Protein AF-A0A392PEY2-F1 (afdb_monomer)

InterPro domains:
  IPR000157 Toll/interleukin-1 receptor homology (TIR) domain [PF01582] (2-122)
  IPR000157 Toll/interleukin-1 receptor homology (TIR) domain [PS50104] (1-126)
  IPR000157 Toll/interleukin-1 receptor homology (TIR) domain [SM00255] (1-124)
  IPR035897 Toll/interleukin-1 receptor homology (TIR) domain superfamily [G3DSA:3.40.50.10140] (1-126)
  IPR035897 Toll/interleukin-1 receptor homology (TIR) domain superfamily [SSF52200] (2-100)

Foldseek 3Di:
DVVVCVVCVVVVHDDDDDDPPPDDDDDPDPVNLVRLVPAQEDEAEDDLVCLQDPNSLVSLLSNVVCCVPPNRHYHYDDDVDQLVCQQQLDDSSVVSNVVNPVVDDDDPVSVVSSNVSSNVNSPDDD

Nearest PDB structures (foldseek):
  5teb-assembly6_F  TM=9.283E-01  e=2.619E-08  Arabidopsis thaliana
  7crc-assembly1_C  TM=9.188E-01  e=2.619E-08  Arabidopsis thaliana
  7xoz-assembly1_A  TM=8.945E-01  e=4.757E-08  Arabidopsis thaliana
  7jlx-assembly1_A  TM=8.984E-01  e=5.302E-08  Nicotiana benthamiana
  7jlx-assembly1_D  TM=8.608E-01  e=5.022E-08  Nicotiana benthamiana

Radius of gyration: 14.3 Å; Cα contacts (8 Å, |Δi|>4): 140; chains: 1; bounding box: 42×33×31 Å

Mean predicted aligned error: 5.21 Å

Secondary structure (DSSP, 8-state):
-HHHHHHHHHTT-------TT--SSSS--HHHHHHHHH-SEEEEEE-HHHHT-HHHHHHHHHHHHHHHHH-PEEEEEESSS-HHHHHHT-HHHHHHHHHHHHHS---HHHHHHHHHHHHHHTTS--

Sequence (126 aa):
MSHLYSSLQNAGIYAFRDNDEIQRGDQISISLLQAIGRSRISIVVLSTNYANSRWCMLELEKIMEIGRTKGLVVVPVFYEVDPSEVRHQKGQFGEKFDDLLSKISVDESTKSNWKRDLIDIGGIAG

pLDDT: mean 87.63, std 13.67, range [38.16, 98.31]

Organism: NCBI:txid97028

Structure (mmCIF, N/CA/C/O backbone):
data_AF-A0A392PEY2-F1
#
_entry.id   AF-A0A392PEY2-F1
#
loop_
_atom_site.group_PDB
_atom_site.id
_atom_site.type_symbol
_atom_site.label_atom_id
_atom_site.label_alt_id
_atom_site.label_comp_id
_atom_site.label_asym_id
_atom_site.label_entity_id
_atom_site.label_seq_id
_atom_site.pdbx_PDB_ins_code
_atom_site.Cartn_x
_atom_site.Cartn_y
_atom_site.Cartn_z
_atom_site.occupancy
_atom_site.B_iso_or_equiv
_atom_site.auth_seq_id
_atom_site.auth_comp_id
_atom_site.auth_asym_id
_atom_site.auth_atom_id
_atom_site.pdbx_PDB_model_num
ATOM 1 N N . MET A 1 1 ? -12.855 3.560 -5.521 1.00 80.44 1 MET A N 1
ATOM 2 C CA . MET A 1 1 ? -12.698 4.388 -4.299 1.00 80.44 1 MET A CA 1
ATOM 3 C C . MET A 1 1 ? -13.955 5.151 -3.877 1.00 80.44 1 MET A C 1
ATOM 5 O O . MET A 1 1 ? -14.265 5.125 -2.693 1.00 80.44 1 MET A O 1
ATOM 9 N N . SER A 1 2 ? -14.699 5.799 -4.786 1.00 84.44 2 SER A N 1
ATOM 10 C CA . SER A 1 2 ? -15.918 6.561 -4.436 1.00 84.44 2 SER A CA 1
ATOM 11 C C . SER A 1 2 ? -16.973 5.729 -3.696 1.00 84.44 2 SER A C 1
ATOM 13 O O . SER A 1 2 ? -17.423 6.140 -2.635 1.00 84.44 2 SER A O 1
ATOM 15 N N . HIS A 1 3 ? -17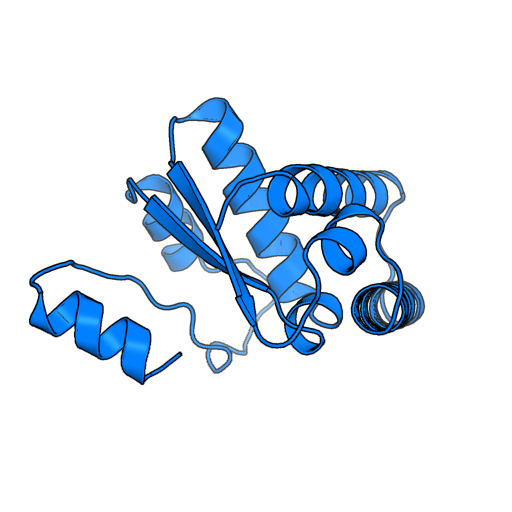.304 4.535 -4.201 1.00 89.88 3 HIS A N 1
ATOM 16 C CA . HIS A 1 3 ? -18.309 3.665 -3.579 1.00 89.88 3 HIS A CA 1
ATOM 17 C C . HIS A 1 3 ? -17.929 3.221 -2.160 1.00 89.88 3 HIS A C 1
ATOM 19 O O . HIS A 1 3 ? -18.740 3.371 -1.255 1.00 89.88 3 HIS A O 1
ATOM 25 N N . LEU A 1 4 ? -16.693 2.748 -1.946 1.00 89.94 4 LEU A N 1
ATOM 26 C CA . LEU A 1 4 ? -16.198 2.369 -0.615 1.00 89.94 4 LEU A CA 1
ATOM 27 C C . LEU A 1 4 ? -16.317 3.535 0.375 1.00 89.94 4 LEU A C 1
ATOM 29 O O . LEU A 1 4 ? -16.841 3.366 1.473 1.00 89.94 4 LEU A O 1
ATOM 33 N N . TYR A 1 5 ? -15.875 4.725 -0.035 1.00 89.62 5 TYR A N 1
ATOM 34 C CA . TYR A 1 5 ? -15.949 5.923 0.793 1.00 89.62 5 TYR A CA 1
ATOM 35 C C . TYR A 1 5 ? -17.394 6.280 1.165 1.00 89.62 5 TYR A C 1
ATOM 37 O O . TYR A 1 5 ? -17.699 6.454 2.343 1.00 89.62 5 TYR A O 1
ATOM 45 N N . SER A 1 6 ? -18.300 6.314 0.183 1.00 91.62 6 SER A N 1
ATOM 46 C CA . SER A 1 6 ? -19.720 6.586 0.422 1.00 91.62 6 SER A CA 1
ATOM 47 C C . SER A 1 6 ? -20.370 5.535 1.323 1.00 91.62 6 SER A C 1
ATOM 49 O O . SER A 1 6 ? -21.151 5.890 2.199 1.00 91.62 6 SER A O 1
ATOM 51 N N . SER A 1 7 ? -20.035 4.252 1.166 1.00 93.69 7 SER A N 1
ATOM 52 C CA . SER A 1 7 ? -20.549 3.184 2.030 1.00 93.69 7 SER A CA 1
ATOM 53 C C . SER A 1 7 ? -20.086 3.330 3.480 1.00 93.69 7 SER A C 1
ATOM 55 O O . SER A 1 7 ? -20.898 3.154 4.386 1.00 93.69 7 SER A O 1
ATOM 57 N N . LEU A 1 8 ? -18.820 3.698 3.712 1.00 91.75 8 LEU A N 1
ATOM 58 C CA . LEU A 1 8 ? -18.309 3.980 5.059 1.00 91.75 8 LEU A CA 1
ATOM 59 C C . LEU A 1 8 ? -19.055 5.161 5.693 1.00 91.75 8 LEU A C 1
ATOM 61 O O . LEU A 1 8 ? -19.525 5.051 6.825 1.00 91.75 8 LEU A O 1
ATOM 65 N N . GLN A 1 9 ? -19.243 6.250 4.944 1.00 92.19 9 GLN A N 1
ATOM 66 C CA . GLN A 1 9 ? -20.000 7.409 5.420 1.00 92.19 9 GLN A CA 1
ATOM 67 C C . GLN A 1 9 ? -21.460 7.063 5.734 1.00 92.19 9 GLN A C 1
ATOM 69 O O . GLN A 1 9 ? -21.962 7.438 6.792 1.00 92.19 9 GLN A O 1
ATOM 74 N N . ASN A 1 10 ? -22.125 6.302 4.862 1.00 94.69 10 ASN A N 1
ATOM 75 C CA . ASN A 1 10 ? -23.508 5.859 5.064 1.00 94.69 10 ASN A CA 1
ATOM 76 C C . ASN A 1 10 ? -23.656 4.941 6.287 1.00 94.69 10 ASN A C 1
ATOM 78 O O . ASN A 1 10 ? -24.704 4.938 6.927 1.00 94.69 10 ASN A O 1
ATOM 82 N N . ALA A 1 11 ? -22.608 4.193 6.638 1.00 94.62 11 ALA A N 1
ATOM 83 C CA . ALA A 1 11 ? -22.546 3.389 7.856 1.00 94.62 11 ALA A CA 1
ATOM 84 C C . ALA A 1 11 ? -22.206 4.210 9.120 1.00 94.62 11 ALA A C 1
ATOM 86 O O . ALA A 1 11 ? -22.046 3.638 10.197 1.00 94.62 11 ALA A O 1
ATOM 87 N N . GLY A 1 12 ? -22.066 5.537 9.011 1.00 92.19 12 GLY A N 1
ATOM 88 C CA . GLY A 1 12 ? -21.689 6.418 10.119 1.00 92.19 12 GLY A CA 1
ATOM 89 C C . GLY A 1 12 ? -20.202 6.361 10.485 1.00 92.19 12 GLY A C 1
ATOM 90 O O . GLY A 1 12 ? -19.811 6.860 11.540 1.00 92.19 12 GLY A O 1
ATOM 91 N N . ILE A 1 13 ? -19.361 5.764 9.635 1.00 90.81 13 ILE A N 1
ATOM 92 C CA . ILE A 1 13 ? -17.915 5.681 9.845 1.00 90.81 13 ILE A CA 1
ATOM 93 C C . ILE A 1 13 ? -17.266 6.926 9.244 1.00 90.81 13 ILE A C 1
ATOM 95 O O . ILE A 1 13 ?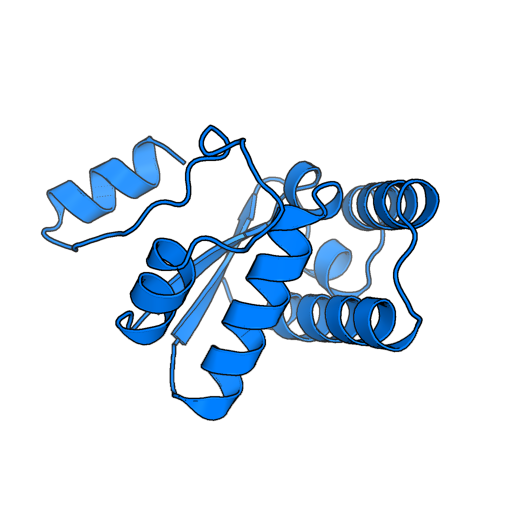 -17.297 7.151 8.032 1.00 90.81 13 ILE A O 1
ATOM 99 N N . TYR A 1 14 ? -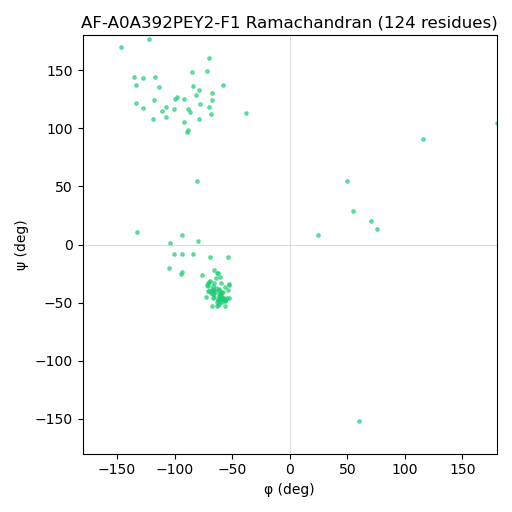16.637 7.733 10.098 1.00 87.44 14 TYR A N 1
ATOM 100 C CA . TYR A 1 14 ? -15.822 8.852 9.641 1.00 87.44 14 TYR A CA 1
ATOM 101 C C . TYR A 1 14 ? -14.571 8.323 8.932 1.00 87.44 14 TYR A C 1
ATOM 103 O O . TYR A 1 14 ? -13.698 7.726 9.562 1.00 87.44 14 TYR A O 1
ATOM 111 N N . ALA A 1 15 ? -14.489 8.553 7.625 1.00 86.75 15 ALA A N 1
ATOM 112 C CA . ALA A 1 15 ? -13.357 8.165 6.801 1.00 86.75 15 ALA A CA 1
ATOM 113 C C . ALA A 1 15 ? -12.633 9.408 6.274 1.00 86.75 15 ALA A C 1
ATOM 115 O O . ALA A 1 15 ? -13.257 10.351 5.779 1.00 86.75 15 ALA A O 1
ATOM 116 N N . PHE A 1 16 ? -11.304 9.382 6.342 1.00 83.88 16 PHE A N 1
ATOM 117 C CA . PHE A 1 16 ? -10.452 10.261 5.553 1.00 83.88 16 PHE A CA 1
ATOM 118 C C . PHE A 1 16 ? -10.114 9.527 4.255 1.00 83.88 16 PHE A C 1
ATOM 120 O O . PHE A 1 16 ? -9.639 8.394 4.296 1.00 83.88 16 PHE A O 1
ATOM 127 N N . ARG A 1 17 ? -10.392 10.148 3.110 1.00 81.00 17 ARG A N 1
ATOM 128 C CA . ARG A 1 17 ? -9.983 9.636 1.804 1.00 81.00 17 ARG A CA 1
ATOM 129 C C . ARG A 1 17 ? -8.861 10.519 1.300 1.00 81.00 17 ARG A C 1
ATOM 131 O O . ARG A 1 17 ? -9.096 11.707 1.089 1.00 81.00 17 ARG A O 1
ATOM 138 N N . ASP A 1 18 ? -7.690 9.930 1.088 1.00 71.06 18 ASP A N 1
ATOM 139 C CA . ASP A 1 18 ? -6.673 10.604 0.296 1.00 71.06 18 ASP A CA 1
ATOM 140 C C . ASP A 1 18 ? -7.162 10.626 -1.159 1.00 71.06 18 ASP A C 1
ATOM 142 O O . ASP A 1 18 ? -7.521 9.591 -1.729 1.00 71.06 18 ASP A O 1
ATOM 146 N N . ASN A 1 19 ? -7.355 11.826 -1.703 1.00 64.81 19 ASN A N 1
ATOM 147 C CA . ASN A 1 19 ? -7.716 12.008 -3.101 1.00 64.81 19 ASN A CA 1
ATOM 148 C C . ASN A 1 19 ? -6.428 12.320 -3.858 1.00 64.81 19 ASN A C 1
ATOM 150 O O . ASN A 1 19 ? -5.778 13.319 -3.552 1.00 64.81 19 ASN A O 1
ATOM 154 N N . ASP A 1 20 ? -6.163 11.557 -4.920 1.00 52.06 20 ASP A N 1
ATOM 155 C CA . ASP A 1 20 ? -5.056 11.763 -5.868 1.00 52.06 20 ASP A CA 1
ATOM 156 C C . ASP A 1 20 ? -5.016 13.187 -6.486 1.00 52.06 20 ASP A C 1
ATOM 158 O O . ASP A 1 20 ? -4.048 13.571 -7.140 1.00 52.06 20 ASP A O 1
ATOM 162 N N . GLU A 1 21 ? -6.073 13.987 -6.289 1.00 42.88 21 GLU A N 1
ATOM 163 C CA . GLU A 1 21 ? -6.213 15.374 -6.747 1.00 42.88 21 GLU A CA 1
ATOM 164 C C . GLU A 1 21 ? -5.575 16.423 -5.824 1.00 42.88 21 GLU A C 1
ATOM 166 O O . GLU A 1 21 ? -5.458 17.581 -6.229 1.00 42.88 21 GLU A O 1
ATOM 171 N N . ILE A 1 22 ? -5.092 16.067 -4.625 1.00 46.72 22 ILE A N 1
ATOM 172 C CA . ILE A 1 22 ? -4.256 16.980 -3.820 1.00 46.72 22 ILE A CA 1
ATOM 173 C C . ILE A 1 22 ? -2.810 16.929 -4.349 1.00 46.72 22 ILE A C 1
ATOM 175 O O . ILE A 1 22 ? -1.838 16.697 -3.639 1.00 46.72 22 ILE A O 1
ATOM 179 N N . GLN A 1 23 ? -2.661 17.183 -5.650 1.00 46.44 23 GLN A N 1
ATOM 180 C CA . GLN A 1 23 ? -1.408 17.633 -6.232 1.00 46.44 23 GLN A CA 1
ATOM 181 C C . GLN A 1 23 ? -1.256 19.129 -5.959 1.00 46.44 23 GLN A C 1
ATOM 183 O O . GLN A 1 23 ? -1.918 19.950 -6.595 1.00 46.44 23 GLN A O 1
ATOM 188 N N . ARG A 1 24 ? -0.334 19.481 -5.057 1.00 38.16 24 ARG A N 1
ATOM 189 C CA . ARG A 1 24 ? 0.738 20.470 -5.300 1.00 38.16 24 ARG A CA 1
ATOM 190 C C . ARG A 1 24 ? 1.607 20.624 -4.051 1.00 38.16 24 ARG A C 1
ATOM 192 O O . ARG A 1 24 ? 1.234 21.314 -3.108 1.00 38.16 24 ARG A O 1
ATOM 199 N N . GLY A 1 25 ? 2.799 20.035 -4.119 1.00 41.91 25 GLY A N 1
ATOM 200 C CA . GLY A 1 25 ? 3.931 20.343 -3.247 1.00 41.91 25 GLY A CA 1
ATOM 201 C C . GLY A 1 25 ? 4.351 19.176 -2.365 1.00 41.91 25 GLY A C 1
ATOM 202 O O . GLY A 1 25 ? 3.813 19.045 -1.279 1.00 41.91 25 GLY A O 1
ATOM 203 N N . ASP A 1 26 ? 5.288 18.361 -2.866 1.00 44.53 26 ASP A N 1
ATOM 204 C CA . ASP A 1 26 ? 6.372 17.556 -2.249 1.00 44.53 26 ASP A CA 1
ATOM 205 C C . ASP A 1 26 ? 6.333 17.060 -0.783 1.00 44.53 26 ASP A C 1
ATOM 207 O O . ASP A 1 26 ? 7.316 16.489 -0.309 1.00 44.53 26 ASP A O 1
ATOM 211 N N . GLN A 1 27 ? 5.241 17.197 -0.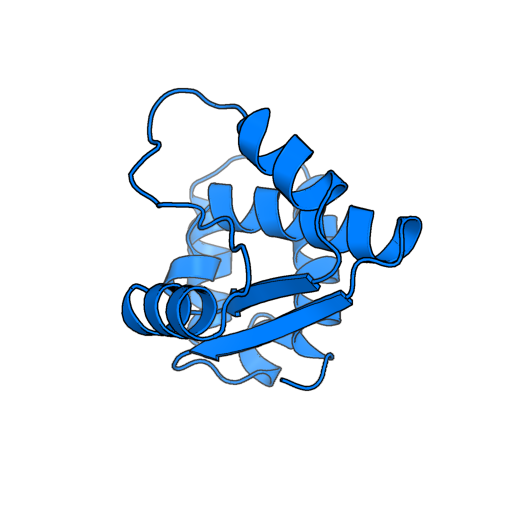042 1.00 52.19 27 GLN A N 1
ATOM 212 C CA . GLN A 1 27 ? 5.133 16.830 1.364 1.00 52.19 27 GLN A CA 1
ATOM 213 C C . GLN A 1 27 ? 3.853 16.052 1.586 1.00 52.19 27 GLN A C 1
ATOM 215 O O . GLN A 1 27 ? 2.780 16.606 1.359 1.00 52.19 27 GLN A O 1
ATOM 220 N N . ILE A 1 28 ? 3.981 14.816 2.100 1.00 61.62 28 ILE A N 1
ATOM 221 C CA . ILE A 1 28 ? 2.895 14.071 2.760 1.00 61.62 28 ILE A CA 1
ATOM 222 C C . ILE A 1 28 ? 2.087 15.085 3.561 1.00 61.62 28 ILE A C 1
ATOM 224 O O . ILE A 1 28 ? 2.634 15.711 4.476 1.00 61.62 28 ILE A O 1
ATOM 228 N N . SER A 1 29 ? 0.833 15.322 3.166 1.00 64.62 29 SER A N 1
ATOM 229 C CA . SER A 1 29 ? 0.099 16.452 3.725 1.00 64.62 29 SER A CA 1
ATOM 230 C C . SER A 1 29 ? 0.033 16.303 5.246 1.00 64.62 29 SER A C 1
ATOM 232 O O . SER A 1 29 ? -0.199 15.212 5.775 1.00 64.62 29 SER A O 1
ATOM 234 N N . ILE A 1 30 ? 0.244 17.397 5.982 1.00 64.75 30 ILE A N 1
ATOM 235 C CA . ILE A 1 30 ? 0.124 17.386 7.450 1.00 64.75 30 ILE A CA 1
ATOM 236 C C . ILE A 1 30 ? -1.245 16.817 7.855 1.00 64.75 30 ILE A C 1
ATOM 238 O O . ILE A 1 30 ? -1.345 16.090 8.842 1.00 64.75 30 ILE A O 1
ATOM 242 N N . SER A 1 31 ? -2.284 17.084 7.060 1.00 67.75 31 SER A N 1
ATOM 243 C CA . SER A 1 31 ? -3.616 16.503 7.221 1.00 67.75 31 SER A CA 1
ATOM 244 C C . SER A 1 31 ? -3.629 14.981 7.109 1.00 67.75 31 SER A C 1
ATOM 246 O O . SER A 1 31 ? -4.257 14.341 7.946 1.00 67.75 31 SER A O 1
ATOM 248 N N . LEU A 1 32 ? -2.917 14.391 6.147 1.00 71.81 32 LEU A N 1
ATOM 249 C CA . LEU A 1 32 ? -2.808 12.941 6.000 1.00 71.81 32 LEU A CA 1
ATOM 250 C C . LEU A 1 32 ? -2.056 12.318 7.184 1.00 71.81 32 LEU A C 1
ATOM 252 O O . LEU A 1 32 ? -2.537 11.360 7.782 1.00 71.81 32 LEU A O 1
ATOM 256 N N . LEU A 1 33 ? -0.933 12.907 7.610 1.00 72.81 33 LEU A N 1
ATOM 257 C CA . LEU A 1 33 ? -0.200 12.438 8.796 1.00 72.81 33 LEU A CA 1
ATOM 258 C C . LEU A 1 33 ? -1.052 12.508 10.069 1.00 72.81 33 LEU A C 1
ATOM 260 O O . LEU A 1 33 ? -1.044 11.583 10.885 1.00 72.81 33 LEU A O 1
ATOM 264 N N . GLN A 1 34 ? -1.805 13.594 10.243 1.00 74.44 34 GLN A N 1
ATOM 265 C CA . GLN A 1 34 ? -2.731 13.748 11.361 1.00 74.44 34 GLN A CA 1
ATOM 266 C C . GLN A 1 34 ? -3.898 12.764 11.273 1.00 74.44 34 GLN A C 1
ATOM 268 O O . GLN A 1 34 ? -4.297 12.214 12.299 1.00 74.44 34 GLN A O 1
ATOM 273 N N . ALA A 1 35 ? -4.432 12.523 10.074 1.00 77.50 35 ALA A N 1
ATOM 274 C CA . ALA A 1 35 ? -5.503 11.563 9.852 1.00 77.50 35 ALA A CA 1
ATOM 275 C C . ALA A 1 35 ? -5.037 10.147 10.196 1.00 77.50 35 ALA A C 1
ATOM 277 O O . ALA A 1 35 ? -5.690 9.489 11.004 1.00 77.50 35 ALA A O 1
ATOM 278 N N . ILE A 1 36 ? -3.877 9.712 9.694 1.00 74.44 36 ILE A N 1
ATOM 279 C CA . ILE A 1 36 ? -3.302 8.401 10.025 1.00 74.44 36 ILE A CA 1
ATOM 280 C C . ILE A 1 36 ? -3.057 8.303 11.537 1.00 74.44 36 ILE A C 1
ATOM 282 O O . ILE A 1 36 ? -3.447 7.323 12.163 1.00 74.44 36 ILE A O 1
ATOM 286 N N . GLY A 1 37 ? -2.496 9.347 12.156 1.00 75.88 37 GLY A N 1
ATOM 287 C CA . GLY A 1 37 ? -2.229 9.371 13.597 1.00 75.88 37 GLY A CA 1
ATOM 288 C C . GLY A 1 37 ? -3.475 9.356 14.495 1.00 75.88 37 GLY A C 1
ATOM 289 O O . GLY A 1 37 ? -3.369 8.979 15.659 1.00 75.88 37 GLY A O 1
ATOM 290 N N . ARG A 1 38 ? -4.644 9.764 13.984 1.00 82.50 38 ARG A N 1
ATOM 291 C CA . ARG A 1 38 ? -5.932 9.748 14.709 1.00 82.50 38 ARG A CA 1
ATOM 292 C C . ARG A 1 38 ? -6.818 8.558 14.337 1.00 82.50 38 ARG A C 1
ATOM 294 O O . ARG A 1 38 ? -7.860 8.361 14.963 1.00 82.50 38 ARG A O 1
ATOM 301 N N . SER A 1 39 ? -6.434 7.789 13.324 1.00 85.56 39 SER A N 1
ATOM 302 C CA . SER A 1 39 ? -7.221 6.669 12.817 1.00 85.56 39 SER A CA 1
ATOM 303 C C . SER A 1 39 ? -6.952 5.395 13.610 1.00 85.56 39 SER A C 1
ATOM 305 O O . SER A 1 39 ? -5.852 5.163 14.102 1.00 85.56 39 SER A O 1
ATOM 307 N N . ARG A 1 40 ? -7.980 4.548 13.725 1.00 89.75 40 ARG A N 1
ATOM 308 C CA . ARG A 1 40 ? -7.857 3.190 14.286 1.00 89.75 40 ARG A CA 1
ATOM 309 C C . ARG A 1 40 ? -7.636 2.129 13.212 1.00 89.75 40 ARG A C 1
ATOM 311 O O . ARG A 1 40 ? -7.078 1.077 13.504 1.00 89.75 40 ARG A O 1
ATOM 318 N N . ILE A 1 41 ? -8.087 2.412 11.991 1.00 91.50 41 ILE A N 1
ATOM 319 C CA . ILE A 1 41 ? -8.022 1.516 10.839 1.00 91.50 41 ILE A CA 1
ATOM 320 C C . ILE A 1 41 ? -7.498 2.316 9.646 1.00 91.50 41 ILE A C 1
ATOM 322 O O . ILE A 1 41 ? -7.934 3.447 9.435 1.00 91.50 41 ILE A O 1
ATOM 326 N N . SER A 1 42 ? -6.593 1.723 8.873 1.00 91.81 42 SER A N 1
ATOM 327 C CA . SER A 1 42 ? -6.194 2.198 7.550 1.00 91.81 42 SER A CA 1
ATOM 328 C C . SER A 1 42 ? -6.542 1.135 6.514 1.00 91.81 42 SER A C 1
ATOM 330 O O . SER A 1 42 ? -6.128 -0.015 6.657 1.00 91.81 42 SER A O 1
ATOM 332 N N . ILE A 1 43 ? -7.317 1.511 5.495 1.00 93.38 43 ILE A N 1
ATOM 333 C CA . ILE A 1 43 ? -7.662 0.634 4.373 1.00 93.38 43 ILE A CA 1
ATOM 334 C C . ILE A 1 43 ? -6.762 1.010 3.200 1.00 93.38 43 ILE A C 1
ATOM 336 O O . ILE A 1 43 ? -6.852 2.128 2.693 1.00 93.38 43 ILE A O 1
ATOM 340 N N . VAL A 1 44 ? -5.910 0.083 2.767 1.00 93.75 44 VAL A N 1
ATOM 341 C CA . VAL A 1 44 ? -4.949 0.311 1.680 1.00 93.75 44 VAL A CA 1
ATOM 342 C C . VAL A 1 44 ? -5.412 -0.444 0.444 1.00 93.75 44 VAL A C 1
ATOM 344 O O . VAL A 1 44 ? -5.368 -1.671 0.408 1.00 93.75 44 VAL A O 1
ATOM 347 N N . VAL A 1 45 ? -5.858 0.287 -0.577 1.00 94.50 45 VAL A N 1
ATOM 348 C CA . VAL A 1 45 ? -6.311 -0.309 -1.840 1.00 94.50 45 VAL A CA 1
ATOM 349 C C . VAL A 1 45 ? -5.124 -0.464 -2.785 1.00 94.50 45 VAL A C 1
ATOM 351 O O . VAL A 1 45 ? -4.703 0.483 -3.448 1.00 94.50 45 VAL A O 1
ATOM 354 N N . LEU A 1 46 ? -4.579 -1.674 -2.827 1.00 95.75 46 LEU A N 1
ATOM 355 C CA . LEU A 1 46 ? -3.428 -2.046 -3.637 1.00 95.75 46 LEU A CA 1
ATOM 356 C C . LEU A 1 46 ? -3.885 -2.335 -5.067 1.00 95.75 46 LEU A C 1
ATOM 358 O O . LEU A 1 46 ? -4.805 -3.116 -5.286 1.00 95.75 46 LEU A O 1
ATOM 362 N N . SER A 1 47 ? -3.234 -1.702 -6.038 1.00 95.62 47 SER A N 1
ATOM 363 C CA . SER A 1 47 ? -3.463 -1.899 -7.472 1.00 95.62 47 SER A CA 1
ATOM 364 C C . SER A 1 47 ? -2.150 -1.727 -8.236 1.00 95.62 47 SER A C 1
ATOM 366 O O . SER A 1 47 ? -1.163 -1.231 -7.688 1.00 95.62 47 SER A O 1
ATOM 368 N N . THR A 1 48 ? -2.125 -2.068 -9.520 1.00 95.31 48 THR A N 1
ATOM 369 C CA . THR A 1 48 ? -0.953 -1.819 -10.379 1.00 95.31 48 THR A CA 1
ATOM 370 C C . THR A 1 48 ? -0.595 -0.329 -10.472 1.00 95.31 48 THR A C 1
ATOM 372 O O . THR A 1 48 ? 0.582 0.020 -10.525 1.00 95.31 48 THR A O 1
ATOM 375 N N . ASN A 1 49 ? -1.583 0.573 -10.415 1.00 91.81 49 ASN A N 1
ATOM 376 C CA . ASN A 1 49 ? -1.344 2.022 -10.381 1.00 91.81 49 ASN A CA 1
ATOM 377 C C . ASN A 1 49 ? -0.755 2.488 -9.044 1.00 91.81 49 ASN A C 1
ATOM 379 O O . ASN A 1 49 ? 0.071 3.397 -9.032 1.00 91.81 49 ASN A O 1
ATOM 383 N N . TYR A 1 50 ? -1.130 1.836 -7.937 1.00 93.25 50 TYR A N 1
ATOM 384 C CA . TYR A 1 50 ? -0.551 2.100 -6.617 1.00 93.25 50 TYR A CA 1
ATOM 385 C C . TYR A 1 50 ? 0.966 1.867 -6.636 1.00 93.25 50 TYR A C 1
ATOM 387 O O . TYR A 1 50 ? 1.730 2.714 -6.180 1.00 93.25 50 TYR A O 1
ATOM 395 N N . ALA A 1 51 ? 1.406 0.757 -7.243 1.00 94.12 51 ALA A N 1
ATOM 396 C CA . ALA A 1 51 ? 2.821 0.401 -7.380 1.00 94.12 51 ALA A CA 1
ATOM 397 C C . ALA A 1 51 ? 3.648 1.426 -8.175 1.00 94.12 51 ALA A C 1
ATOM 399 O O . ALA A 1 51 ? 4.845 1.550 -7.932 1.00 94.12 51 ALA A O 1
ATOM 400 N N . ASN A 1 52 ? 3.026 2.169 -9.102 1.00 92.56 52 ASN A N 1
ATOM 401 C CA . ASN A 1 52 ? 3.712 3.157 -9.943 1.00 92.56 52 ASN A CA 1
ATOM 402 C C . ASN A 1 52 ? 3.675 4.591 -9.380 1.00 92.56 52 ASN A C 1
ATOM 404 O O . ASN A 1 52 ? 4.027 5.550 -10.066 1.00 92.56 52 ASN A O 1
ATOM 408 N N . SER A 1 53 ? 3.198 4.779 -8.149 1.00 90.56 53 SER A N 1
ATOM 409 C CA . SER A 1 53 ? 3.071 6.100 -7.537 1.00 90.56 53 SER A CA 1
ATOM 410 C C . SER A 1 53 ? 4.073 6.263 -6.401 1.00 90.56 53 SER A C 1
ATOM 412 O O . SER A 1 53 ? 3.962 5.620 -5.357 1.00 90.56 53 SER A O 1
ATOM 414 N N . ARG A 1 54 ? 5.029 7.189 -6.570 1.00 89.88 54 ARG A N 1
ATOM 415 C CA . ARG A 1 54 ? 5.961 7.583 -5.495 1.00 89.88 54 ARG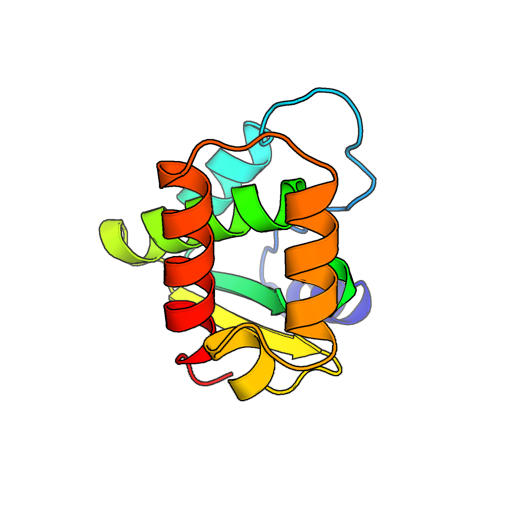 A CA 1
ATOM 416 C C . ARG A 1 54 ? 5.202 7.992 -4.236 1.00 89.88 54 ARG A C 1
ATOM 418 O O . ARG A 1 54 ? 5.640 7.688 -3.134 1.00 89.88 54 ARG A O 1
ATOM 425 N N . TRP A 1 55 ? 4.085 8.693 -4.413 1.00 85.19 55 TRP A N 1
ATOM 426 C CA . TRP A 1 55 ? 3.260 9.146 -3.307 1.00 85.19 55 TRP A CA 1
ATOM 427 C C . TRP A 1 55 ? 2.680 7.967 -2.535 1.00 85.19 55 TRP A C 1
ATOM 429 O O . TRP A 1 55 ? 2.954 7.843 -1.348 1.00 85.19 55 TRP A O 1
ATOM 439 N N . CYS A 1 56 ? 2.018 7.037 -3.227 1.00 90.50 56 CYS A N 1
ATOM 440 C CA . CYS A 1 56 ? 1.453 5.846 -2.597 1.00 90.50 56 CYS A CA 1
ATOM 441 C C . CYS A 1 56 ? 2.513 5.035 -1.836 1.00 90.50 56 CYS A C 1
ATOM 443 O O . CYS A 1 56 ? 2.230 4.518 -0.760 1.00 90.50 56 CYS A O 1
ATOM 445 N N . MET A 1 57 ? 3.750 4.958 -2.341 1.00 92.81 57 MET A N 1
ATOM 446 C CA . MET A 1 57 ? 4.839 4.283 -1.625 1.00 92.81 57 MET A CA 1
ATOM 447 C C . MET A 1 57 ? 5.249 5.003 -0.331 1.00 92.81 57 MET A C 1
ATOM 449 O O . MET A 1 57 ? 5.430 4.356 0.699 1.00 92.81 57 MET A O 1
ATOM 453 N N . LEU A 1 58 ? 5.346 6.337 -0.351 1.00 89.06 58 LEU A N 1
ATOM 454 C CA . LEU A 1 58 ? 5.627 7.138 0.849 1.00 89.06 58 LEU A CA 1
ATOM 455 C C . LEU A 1 58 ? 4.499 7.033 1.887 1.00 89.06 58 LEU A C 1
ATOM 457 O O . LEU A 1 58 ? 4.750 6.982 3.092 1.00 89.06 58 LEU A O 1
ATOM 461 N N . GLU A 1 59 ? 3.250 6.986 1.429 1.00 87.62 59 GLU A N 1
ATOM 462 C CA . GLU A 1 59 ? 2.095 6.780 2.300 1.00 87.62 59 GLU A CA 1
ATOM 463 C C . GLU A 1 59 ? 2.093 5.390 2.925 1.00 87.62 59 GLU A C 1
ATOM 465 O O . GLU A 1 59 ? 1.887 5.270 4.135 1.00 87.62 59 GLU A O 1
ATOM 470 N N . LEU A 1 60 ? 2.354 4.350 2.124 1.00 92.75 60 LEU A N 1
ATOM 471 C CA . LEU A 1 60 ? 2.456 2.974 2.598 1.00 92.75 60 LEU A CA 1
ATOM 472 C C . LEU A 1 60 ? 3.509 2.863 3.699 1.00 92.75 60 LEU A C 1
ATOM 474 O O . LEU A 1 60 ? 3.215 2.321 4.765 1.00 92.75 60 LEU A O 1
ATOM 478 N N . GLU A 1 61 ? 4.695 3.430 3.474 1.00 92.38 61 GLU A N 1
ATOM 479 C CA . GLU A 1 61 ? 5.778 3.448 4.457 1.00 92.38 61 GLU A CA 1
ATOM 480 C C . GLU A 1 61 ? 5.307 4.045 5.783 1.00 92.38 61 GLU A C 1
ATOM 482 O O . GLU A 1 61 ? 5.484 3.446 6.851 1.00 92.38 61 GLU A O 1
ATOM 487 N N . LYS A 1 62 ? 4.597 5.177 5.728 1.00 89.19 62 LYS A N 1
ATOM 488 C CA . LYS A 1 62 ? 4.109 5.833 6.939 1.00 89.19 62 LYS A CA 1
ATOM 489 C C . LYS A 1 62 ? 2.984 5.071 7.636 1.00 89.19 62 LYS A C 1
ATOM 491 O O . LYS A 1 62 ? 2.968 4.990 8.868 1.00 89.19 62 LYS A O 1
ATOM 496 N N . ILE A 1 63 ? 2.052 4.505 6.873 1.00 91.00 63 ILE A N 1
ATOM 497 C CA . ILE A 1 63 ? 0.966 3.668 7.397 1.00 91.00 63 ILE A CA 1
ATOM 498 C C . ILE A 1 63 ? 1.553 2.448 8.105 1.00 91.00 63 ILE A C 1
ATOM 500 O O . ILE A 1 63 ? 1.160 2.155 9.233 1.00 91.00 63 ILE A O 1
ATOM 504 N N . MET A 1 64 ? 2.527 1.774 7.493 1.00 93.38 64 MET A N 1
ATOM 505 C CA . MET A 1 64 ? 3.146 0.572 8.051 1.00 93.38 64 MET A CA 1
ATOM 506 C C . MET A 1 64 ? 4.059 0.888 9.247 1.00 93.38 64 MET A C 1
ATOM 508 O O . MET A 1 64 ? 4.112 0.118 10.209 1.00 93.38 64 MET A O 1
ATOM 512 N N . GLU A 1 65 ? 4.757 2.028 9.249 1.00 90.38 65 GLU A N 1
ATOM 513 C CA . GLU A 1 65 ? 5.488 2.543 10.419 1.00 90.38 65 GLU A CA 1
ATOM 514 C C . GLU A 1 65 ? 4.546 2.759 11.619 1.00 90.38 65 GLU A C 1
ATOM 516 O O . GLU A 1 65 ? 4.812 2.282 12.727 1.00 90.38 65 GLU A O 1
ATOM 521 N N . ILE A 1 66 ? 3.413 3.436 11.403 1.00 86.25 66 ILE A N 1
ATOM 522 C CA . ILE A 1 66 ? 2.428 3.720 12.457 1.00 86.25 66 ILE A CA 1
ATOM 523 C C . ILE A 1 66 ? 1.693 2.445 12.889 1.00 86.25 66 ILE A C 1
ATOM 525 O O . ILE A 1 66 ? 1.507 2.234 14.087 1.00 86.25 66 ILE A O 1
ATOM 529 N N . GLY A 1 67 ? 1.338 1.565 11.950 1.00 87.56 67 GLY A N 1
ATOM 530 C CA . GLY A 1 67 ? 0.748 0.248 12.216 1.00 87.56 67 GLY A CA 1
ATOM 531 C C . GLY A 1 67 ? 1.575 -0.568 13.202 1.00 87.56 67 GLY A C 1
ATOM 532 O O . GLY A 1 67 ? 1.052 -1.069 14.196 1.00 87.56 67 GLY A O 1
ATOM 533 N N . ARG A 1 68 ? 2.895 -0.604 12.996 1.00 85.31 68 ARG A N 1
ATOM 534 C CA . ARG A 1 68 ? 3.829 -1.317 13.879 1.00 85.31 68 ARG A CA 1
ATOM 535 C C . ARG A 1 68 ? 4.008 -0.680 15.253 1.00 85.31 68 ARG A C 1
ATOM 537 O O . ARG A 1 68 ? 4.266 -1.394 16.215 1.00 85.31 68 ARG A O 1
ATOM 544 N N . THR A 1 69 ? 3.913 0.644 15.353 1.00 82.25 69 THR A N 1
ATOM 545 C CA . THR A 1 69 ? 4.321 1.379 16.565 1.00 82.25 69 THR A CA 1
ATOM 546 C C . THR A 1 69 ? 3.159 1.872 17.425 1.00 82.25 69 THR A C 1
ATOM 548 O O . THR A 1 69 ? 3.363 2.165 18.601 1.00 82.25 69 THR A O 1
ATOM 551 N N . LYS A 1 70 ? 1.947 1.989 16.867 1.00 80.19 70 LYS A N 1
ATOM 552 C CA . LYS A 1 70 ? 0.810 2.673 17.514 1.00 80.19 70 LYS A CA 1
ATOM 553 C C . LYS A 1 70 ? -0.512 1.900 17.472 1.00 80.19 70 LYS A C 1
ATOM 555 O O . LYS A 1 70 ? -1.544 2.466 17.818 1.00 80.19 70 LYS A O 1
ATOM 560 N N . GLY A 1 71 ? -0.498 0.626 17.073 1.00 82.19 71 GLY A N 1
ATOM 561 C CA . GLY A 1 71 ? -1.689 -0.234 17.098 1.00 82.19 71 GLY A CA 1
ATOM 562 C C . GLY A 1 71 ? -2.759 0.126 16.060 1.00 82.19 71 GLY A C 1
ATOM 563 O O . GLY A 1 71 ? -3.920 -0.241 16.230 1.00 82.19 71 GLY A O 1
ATOM 564 N N . LEU A 1 72 ? -2.383 0.850 14.999 1.00 89.94 72 LEU A N 1
ATOM 565 C CA . LEU A 1 72 ? -3.241 1.088 13.839 1.00 89.94 72 LEU A CA 1
ATOM 566 C C . LEU A 1 72 ? -3.457 -0.241 13.099 1.00 89.94 72 LEU A C 1
ATOM 568 O O . LEU A 1 72 ? -2.494 -0.886 12.687 1.00 89.94 72 LEU A O 1
ATOM 572 N N . VAL A 1 73 ? -4.717 -0.637 12.909 1.00 92.31 73 VAL A N 1
ATOM 573 C CA . VAL A 1 73 ? -5.059 -1.837 12.136 1.00 92.31 73 VAL A CA 1
ATOM 574 C C . VAL A 1 73 ? -4.958 -1.511 10.650 1.00 92.31 73 VAL A C 1
ATOM 576 O O . VAL A 1 73 ? -5.651 -0.620 10.161 1.00 92.31 73 VAL A O 1
ATOM 579 N N . VAL A 1 74 ? -4.105 -2.229 9.927 1.00 94.31 74 VAL A N 1
ATOM 580 C CA . VAL A 1 74 ? -3.953 -2.079 8.476 1.00 94.31 74 VAL A CA 1
ATOM 581 C C . VAL A 1 74 ? -4.730 -3.192 7.783 1.00 94.31 74 VAL A C 1
ATOM 583 O O . VAL A 1 74 ? -4.524 -4.365 8.084 1.00 94.31 74 VAL A O 1
ATOM 586 N N . VAL A 1 75 ? -5.624 -2.814 6.871 1.00 95.75 75 VAL A N 1
ATOM 587 C CA . VAL A 1 75 ? -6.453 -3.733 6.086 1.00 95.75 75 VAL A CA 1
ATOM 588 C C . VAL A 1 75 ? -6.123 -3.533 4.606 1.00 95.75 75 VAL A C 1
ATOM 590 O O . VAL A 1 75 ? -6.478 -2.486 4.052 1.00 95.75 75 VAL A O 1
ATOM 593 N N . PRO A 1 76 ? -5.423 -4.476 3.953 1.00 96.69 76 PRO A N 1
ATOM 594 C CA . PRO A 1 76 ? -5.236 -4.412 2.512 1.00 96.69 76 PRO A CA 1
ATOM 595 C C . PRO A 1 76 ? -6.541 -4.730 1.780 1.00 96.69 76 PRO A C 1
ATOM 597 O O . PRO A 1 76 ? -7.356 -5.511 2.255 1.00 96.69 76 PRO A O 1
ATOM 600 N N . VAL A 1 77 ? -6.712 -4.136 0.604 1.00 96.38 77 VAL A N 1
ATOM 601 C CA . VAL A 1 77 ? -7.698 -4.536 -0.402 1.00 96.38 77 VAL A CA 1
ATOM 602 C C . VAL A 1 77 ? -6.943 -4.709 -1.710 1.00 96.38 77 VAL A C 1
ATOM 604 O O . VAL A 1 77 ? -6.374 -3.747 -2.225 1.00 96.38 77 VAL A O 1
ATOM 607 N N . PHE A 1 78 ? -6.936 -5.922 -2.249 1.00 96.50 78 PHE A N 1
ATOM 608 C CA . PHE A 1 78 ? -6.225 -6.250 -3.483 1.00 96.50 78 PHE A CA 1
ATOM 609 C C . PHE A 1 78 ? -7.142 -6.024 -4.692 1.00 96.50 78 PHE A C 1
ATOM 611 O O . PHE A 1 78 ? -7.986 -6.855 -5.024 1.00 96.50 78 PHE A O 1
ATOM 618 N N . TYR A 1 79 ? -7.022 -4.860 -5.331 1.00 95.50 79 TYR A N 1
ATOM 619 C CA . TYR A 1 79 ? -7.839 -4.478 -6.480 1.00 95.50 79 TYR A CA 1
ATOM 620 C C . TYR A 1 79 ? -7.156 -4.885 -7.789 1.00 95.50 79 TYR A C 1
ATOM 622 O O . TYR A 1 79 ? -6.191 -4.249 -8.212 1.00 95.50 79 TYR A O 1
ATOM 630 N N . GLU A 1 80 ? -7.678 -5.942 -8.420 1.00 95.62 80 GLU A N 1
ATOM 631 C CA . GLU A 1 80 ? -7.175 -6.492 -9.694 1.00 95.62 80 GLU A CA 1
ATOM 632 C C . GLU A 1 80 ? -5.677 -6.858 -9.655 1.00 95.62 80 GLU A C 1
ATOM 634 O O . GLU A 1 80 ? -4.983 -6.817 -10.668 1.00 95.62 80 GLU A O 1
ATOM 639 N N . VAL A 1 81 ? -5.173 -7.221 -8.474 1.00 97.00 81 VAL A N 1
ATOM 640 C CA . VAL A 1 81 ? -3.796 -7.678 -8.252 1.00 97.00 81 VAL A CA 1
ATOM 641 C C . VAL A 1 81 ? -3.800 -8.907 -7.358 1.00 97.00 81 VAL A C 1
ATOM 643 O O . VAL A 1 81 ? -4.615 -9.011 -6.443 1.00 97.00 81 VAL A O 1
ATOM 646 N N . ASP A 1 82 ? -2.886 -9.838 -7.608 1.00 96.69 82 ASP A N 1
ATOM 647 C CA . ASP A 1 82 ? -2.714 -10.997 -6.737 1.00 96.69 82 ASP A CA 1
ATOM 648 C C . ASP A 1 82 ? -1.915 -10.586 -5.480 1.00 96.69 82 ASP A C 1
ATOM 650 O O . ASP A 1 82 ? -0.869 -9.936 -5.603 1.00 96.69 82 ASP A O 1
ATOM 654 N N . PRO A 1 83 ? -2.342 -10.963 -4.259 1.00 97.38 83 PRO A N 1
ATOM 655 C CA . PRO A 1 83 ? -1.573 -10.694 -3.043 1.00 97.38 83 PRO A CA 1
ATOM 656 C C . PRO A 1 83 ? -0.120 -11.185 -3.116 1.00 97.38 83 PRO A C 1
ATOM 658 O O . PRO A 1 83 ? 0.787 -10.541 -2.590 1.00 97.38 83 PRO A O 1
ATOM 661 N N . SER A 1 84 ? 0.133 -12.303 -3.802 1.00 97.62 84 SER A N 1
ATOM 662 C CA . SER A 1 84 ? 1.473 -12.848 -4.021 1.00 97.62 84 SER A CA 1
ATOM 663 C C . SER A 1 84 ? 2.320 -11.992 -4.966 1.00 97.62 84 SER A C 1
ATOM 665 O O . SER A 1 84 ? 3.537 -11.927 -4.769 1.00 97.62 84 SER A O 1
ATOM 667 N N . GLU A 1 85 ? 1.711 -11.304 -5.936 1.00 98.00 85 GLU A N 1
ATOM 668 C CA . GLU A 1 85 ? 2.395 -10.331 -6.794 1.00 98.00 85 GLU A CA 1
ATOM 669 C C . GLU A 1 85 ? 2.816 -9.100 -5.996 1.00 98.00 85 GLU A C 1
ATOM 671 O O . GLU A 1 85 ? 3.959 -8.661 -6.125 1.00 98.00 85 GLU A O 1
ATOM 676 N N . VAL A 1 86 ? 1.953 -8.601 -5.102 1.00 98.25 86 VAL A N 1
ATOM 677 C CA . VAL A 1 86 ? 2.306 -7.516 -4.170 1.00 98.25 86 VAL A CA 1
ATOM 678 C C . VAL A 1 86 ? 3.430 -7.964 -3.240 1.00 98.25 86 VAL A C 1
ATOM 680 O O . VAL A 1 86 ? 4.458 -7.295 -3.144 1.00 98.25 86 VAL A O 1
ATOM 683 N N . ARG A 1 87 ? 3.259 -9.118 -2.585 1.00 98.12 87 ARG A N 1
ATOM 684 C CA . ARG A 1 87 ? 4.166 -9.637 -1.553 1.00 98.12 87 ARG A CA 1
ATOM 685 C C . ARG A 1 87 ? 5.573 -9.898 -2.065 1.00 98.12 87 ARG A C 1
ATOM 687 O O . ARG A 1 87 ? 6.533 -9.679 -1.335 1.00 98.12 87 ARG A O 1
ATOM 694 N N . HIS A 1 88 ? 5.698 -10.390 -3.292 1.00 98.06 88 HIS A N 1
ATOM 695 C CA . HIS A 1 88 ? 6.994 -10.719 -3.884 1.00 98.06 88 HIS A CA 1
ATOM 696 C C . HIS A 1 88 ? 7.465 -9.684 -4.907 1.00 98.06 88 HIS A C 1
ATOM 698 O O . HIS A 1 88 ? 8.520 -9.894 -5.503 1.00 98.06 88 HIS A O 1
ATOM 704 N N . GLN A 1 89 ? 6.690 -8.614 -5.122 1.00 97.88 89 GLN A N 1
AT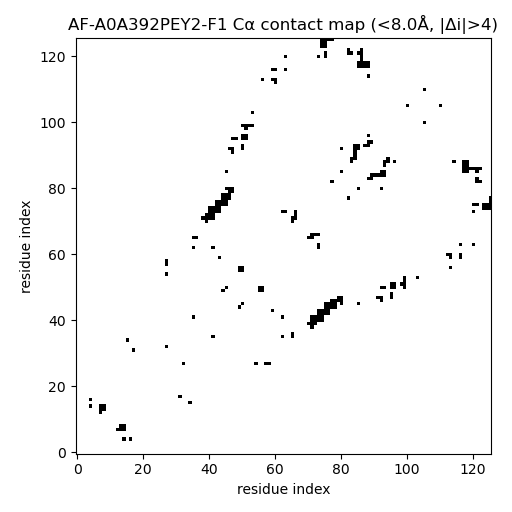OM 705 C CA . GLN A 1 89 ? 6.922 -7.593 -6.144 1.00 97.88 89 GLN A CA 1
ATOM 706 C C . GLN A 1 89 ? 7.166 -8.234 -7.522 1.00 97.88 89 GLN A C 1
ATOM 708 O O . GLN A 1 89 ? 8.195 -8.026 -8.157 1.00 97.88 89 GLN A O 1
ATOM 713 N N . LYS A 1 90 ? 6.223 -9.079 -7.956 1.00 97.69 90 LYS A N 1
ATOM 714 C CA . LYS A 1 90 ? 6.258 -9.820 -9.231 1.00 97.69 90 LYS A CA 1
ATOM 715 C C . LYS A 1 90 ? 5.037 -9.496 -10.090 1.00 97.69 90 LYS A C 1
ATOM 717 O O . LYS A 1 90 ? 4.157 -8.758 -9.659 1.00 97.69 90 LYS A O 1
ATOM 722 N N . GLY A 1 91 ? 5.000 -10.058 -11.299 1.00 97.50 91 GLY A N 1
ATOM 723 C CA . GLY A 1 91 ? 3.901 -9.855 -12.241 1.00 97.50 91 GLY A CA 1
ATOM 724 C C . GLY A 1 91 ? 3.741 -8.384 -12.613 1.00 97.50 91 GLY A C 1
ATOM 725 O O . GLY A 1 91 ? 4.701 -7.613 -12.555 1.00 97.50 91 GLY A O 1
ATOM 726 N N . GLN A 1 92 ? 2.517 -7.981 -12.950 1.00 97.56 92 GLN A N 1
ATOM 727 C CA . GLN A 1 92 ? 2.260 -6.605 -13.379 1.00 97.56 92 GLN A CA 1
ATOM 728 C C . GLN A 1 92 ? 2.492 -5.595 -12.252 1.00 97.56 92 GLN A C 1
ATOM 730 O O . GLN A 1 92 ? 2.934 -4.476 -12.510 1.00 97.56 92 GLN A O 1
ATOM 735 N N . PHE A 1 93 ? 2.225 -5.976 -10.999 1.00 98.19 93 PHE A N 1
ATOM 736 C CA . PHE A 1 93 ? 2.519 -5.114 -9.855 1.00 98.19 93 PHE A CA 1
ATOM 737 C C . PHE A 1 93 ? 4.026 -4.843 -9.735 1.00 98.19 93 PHE A C 1
ATOM 739 O O . PHE A 1 93 ? 4.439 -3.690 -9.613 1.00 98.19 93 PHE A O 1
ATOM 746 N N . GLY A 1 94 ? 4.846 -5.897 -9.816 1.00 98.00 94 GLY A N 1
ATOM 747 C CA . GLY A 1 94 ? 6.307 -5.803 -9.785 1.00 98.00 94 GLY A CA 1
ATOM 748 C C . GLY A 1 94 ? 6.872 -4.953 -10.919 1.00 98.00 94 GLY A C 1
ATOM 749 O O . GLY A 1 94 ? 7.662 -4.051 -10.666 1.00 98.00 94 GLY A O 1
ATOM 750 N N . GLU A 1 95 ? 6.393 -5.157 -12.150 1.00 98.31 95 GLU A N 1
ATOM 751 C CA . GLU A 1 95 ? 6.804 -4.356 -13.311 1.00 98.31 95 GLU A CA 1
ATOM 752 C C . GLU A 1 95 ? 6.527 -2.858 -13.113 1.00 98.31 95 GLU A C 1
ATOM 754 O O . GLU A 1 95 ? 7.354 -2.017 -13.463 1.00 98.31 95 GLU A O 1
ATOM 759 N N . LYS A 1 96 ? 5.376 -2.504 -12.524 1.00 97.94 96 LYS A N 1
ATOM 760 C CA . LYS A 1 96 ? 5.027 -1.109 -12.213 1.00 97.94 96 LYS A CA 1
ATOM 761 C C . LYS A 1 96 ? 5.861 -0.525 -11.079 1.00 97.94 96 LYS A C 1
ATOM 763 O O . LYS A 1 96 ? 6.198 0.656 -11.131 1.00 97.94 96 LYS A O 1
ATOM 768 N N . PHE A 1 97 ? 6.206 -1.337 -10.087 1.00 97.62 97 PHE A N 1
ATOM 769 C CA . PHE A 1 97 ? 7.108 -0.931 -9.017 1.00 97.62 97 PHE A CA 1
ATOM 770 C C . PHE A 1 97 ? 8.534 -0.690 -9.537 1.00 97.62 97 PHE A C 1
ATOM 772 O O . PHE A 1 97 ? 9.151 0.322 -9.208 1.00 97.62 97 PHE A O 1
ATOM 779 N N . ASP A 1 98 ? 9.042 -1.560 -10.408 1.00 97.12 98 ASP A N 1
ATOM 780 C CA . ASP A 1 98 ? 10.353 -1.382 -11.039 1.00 97.12 98 ASP A CA 1
ATOM 781 C C . ASP A 1 98 ? 10.371 -0.168 -11.987 1.00 97.12 98 ASP A C 1
ATOM 783 O O . ASP A 1 98 ? 11.333 0.603 -11.985 1.00 97.12 98 ASP A O 1
ATOM 787 N N . ASP A 1 99 ? 9.287 0.061 -12.740 1.00 96.94 99 ASP A N 1
ATOM 788 C CA . ASP A 1 99 ? 9.097 1.260 -13.571 1.00 96.94 99 ASP A CA 1
ATOM 789 C C . ASP A 1 99 ? 9.193 2.544 -12.731 1.00 96.94 99 ASP A C 1
ATOM 791 O O . ASP A 1 99 ? 9.945 3.455 -13.089 1.00 96.94 99 ASP A O 1
ATOM 795 N N . LEU A 1 100 ? 8.527 2.595 -11.571 1.00 95.19 100 LEU A N 1
ATOM 796 C CA . LEU A 1 100 ? 8.661 3.700 -10.619 1.00 95.19 100 LEU A CA 1
ATOM 797 C C . LEU A 1 100 ? 10.120 3.904 -10.199 1.00 95.19 100 LEU A C 1
ATOM 799 O O . LEU A 1 100 ? 10.641 5.013 -10.328 1.00 95.19 100 LEU A O 1
ATOM 803 N N . LEU A 1 101 ? 10.788 2.844 -9.733 1.00 95.19 101 LEU A N 1
ATOM 804 C CA . LEU A 1 101 ? 12.175 2.903 -9.257 1.00 95.19 101 LEU A CA 1
ATOM 805 C C . LEU A 1 101 ? 13.176 3.300 -10.351 1.00 95.19 101 LEU A C 1
ATOM 807 O O . LEU A 1 101 ? 14.236 3.831 -10.035 1.00 95.19 101 LEU A O 1
ATOM 811 N N . SER A 1 102 ? 12.853 3.071 -11.625 1.00 94.69 102 SER A N 1
ATOM 812 C CA . SER A 1 102 ? 13.671 3.525 -12.755 1.00 94.69 102 SER A CA 1
ATOM 813 C C . SER A 1 102 ? 13.534 5.028 -13.038 1.00 94.69 102 SER A C 1
ATOM 815 O O . SER A 1 102 ? 14.452 5.646 -13.579 1.00 94.69 102 SER A O 1
ATOM 817 N N . LYS A 1 103 ? 12.392 5.624 -12.669 1.00 93.38 103 LYS A N 1
ATOM 818 C CA . LYS A 1 103 ? 12.040 7.025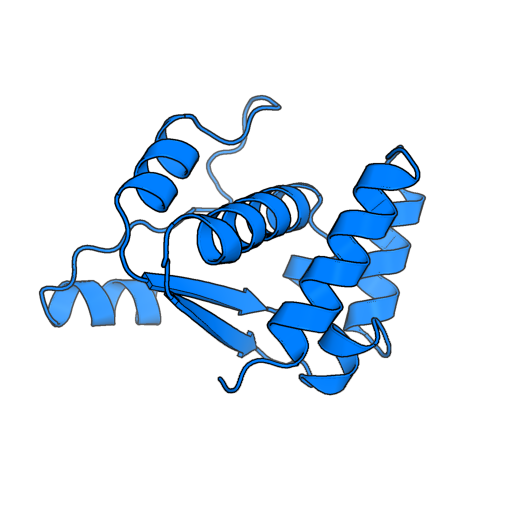 -12.954 1.00 93.38 103 LYS A CA 1
ATOM 819 C C . LYS A 1 103 ? 12.419 7.984 -11.837 1.00 93.38 103 LYS A C 1
ATOM 821 O O . LYS A 1 103 ? 12.560 9.180 -12.090 1.00 93.38 103 LYS A O 1
ATOM 826 N N . ILE A 1 104 ? 12.543 7.490 -10.608 1.00 90.81 104 ILE A N 1
ATOM 827 C CA . ILE A 1 104 ? 12.835 8.315 -9.437 1.00 90.81 104 ILE A CA 1
ATOM 828 C C . ILE A 1 104 ? 14.176 7.933 -8.822 1.00 90.81 104 ILE A C 1
ATOM 830 O O . ILE A 1 104 ? 14.537 6.764 -8.752 1.00 90.81 104 ILE A O 1
ATOM 834 N N . SER A 1 105 ? 14.893 8.932 -8.314 1.00 90.06 105 SER A N 1
ATOM 835 C CA . SER A 1 105 ? 16.044 8.692 -7.449 1.00 90.06 105 SER A CA 1
ATOM 836 C C . SER A 1 105 ? 15.555 8.558 -6.009 1.00 90.06 105 SER A C 1
ATOM 838 O O . SER A 1 105 ? 15.022 9.512 -5.438 1.00 90.06 105 SER A O 1
ATOM 840 N N . VAL A 1 106 ? 15.700 7.363 -5.443 1.00 89.44 106 VAL A N 1
ATOM 841 C CA . VAL A 1 106 ? 15.492 7.066 -4.020 1.00 89.44 106 VAL A CA 1
ATOM 842 C C . VAL A 1 106 ? 16.732 6.366 -3.497 1.00 89.44 106 VAL A C 1
ATOM 844 O O . VAL A 1 106 ? 17.359 5.591 -4.220 1.00 89.44 106 VAL A O 1
ATOM 847 N N . ASP A 1 107 ? 17.115 6.649 -2.257 1.00 92.69 107 ASP A N 1
ATOM 848 C CA . ASP A 1 107 ? 18.235 5.950 -1.648 1.00 92.69 107 ASP A CA 1
ATOM 849 C C . ASP A 1 107 ? 17.880 4.482 -1.354 1.00 92.69 107 ASP A C 1
ATOM 851 O O . ASP A 1 107 ? 16.713 4.077 -1.283 1.00 92.69 107 ASP A O 1
ATOM 855 N N . GLU A 1 108 ? 18.915 3.662 -1.181 1.00 93.88 108 GLU A N 1
ATOM 856 C CA . GLU A 1 108 ? 18.753 2.223 -0.960 1.00 93.88 108 GLU A CA 1
ATOM 857 C C . GLU A 1 108 ? 17.979 1.896 0.326 1.00 93.88 108 GLU A C 1
ATOM 859 O O . GLU A 1 108 ? 17.346 0.838 0.403 1.00 93.88 108 GLU A O 1
ATOM 864 N N . SER A 1 109 ? 17.971 2.790 1.323 1.00 94.69 109 SER A N 1
ATOM 865 C CA . SER A 1 109 ? 17.212 2.571 2.556 1.00 94.69 109 SER A CA 1
ATOM 866 C C . SER A 1 109 ? 15.710 2.732 2.317 1.00 94.69 109 SER A C 1
ATOM 868 O O . SER A 1 109 ? 14.948 1.832 2.674 1.00 94.69 109 SER A O 1
ATOM 870 N N . THR A 1 110 ? 15.287 3.781 1.602 1.00 94.06 110 THR A N 1
ATOM 871 C CA . THR A 1 110 ? 13.886 3.971 1.192 1.00 94.06 110 THR A CA 1
ATOM 872 C C . THR A 1 110 ? 13.402 2.821 0.314 1.00 94.06 110 THR A C 1
ATOM 874 O O . THR A 1 110 ? 12.350 2.237 0.572 1.00 94.06 110 THR A O 1
ATOM 877 N N . LYS A 1 111 ? 14.197 2.412 -0.681 1.00 95.44 111 LYS A N 1
ATOM 878 C CA . LYS A 1 111 ? 13.857 1.268 -1.541 1.00 95.44 111 LYS A CA 1
ATOM 879 C C . LYS A 1 111 ? 13.690 -0.029 -0.742 1.00 95.44 111 LYS A C 1
ATOM 881 O O . LYS A 1 111 ? 12.774 -0.810 -1.009 1.00 95.44 111 LYS A O 1
ATOM 886 N N . SER A 1 112 ? 14.559 -0.261 0.240 1.00 96.69 112 SER A N 1
ATOM 887 C CA . SER A 1 112 ? 14.480 -1.430 1.123 1.00 96.69 112 SER A CA 1
ATOM 888 C C . SER A 1 112 ? 13.254 -1.384 2.038 1.00 96.69 112 SER A C 1
ATOM 890 O O . SER A 1 112 ? 12.612 -2.417 2.241 1.00 96.69 112 SER A O 1
ATOM 892 N N . ASN A 1 113 ? 12.888 -0.202 2.542 1.00 96.81 113 ASN A N 1
ATOM 893 C CA . ASN A 1 113 ? 11.671 -0.009 3.328 1.00 96.81 113 ASN A CA 1
ATOM 894 C C . ASN A 1 113 ? 10.426 -0.349 2.517 1.00 96.81 113 ASN A C 1
ATOM 896 O O . ASN A 1 113 ? 9.656 -1.200 2.948 1.00 96.81 113 ASN A O 1
ATOM 900 N N . TRP A 1 114 ? 10.282 0.204 1.312 1.00 97.56 114 TRP A N 1
ATOM 901 C CA . TRP A 1 114 ? 9.111 -0.068 0.474 1.00 97.56 114 TRP A CA 1
ATOM 902 C C . TRP A 1 114 ? 8.959 -1.549 0.144 1.00 97.56 114 TRP A C 1
ATOM 904 O O . TRP A 1 114 ? 7.862 -2.090 0.243 1.00 97.56 114 TRP A O 1
ATOM 914 N N . LYS A 1 115 ? 10.057 -2.243 -0.179 1.00 97.94 115 LYS A N 1
ATOM 915 C CA . LYS A 1 115 ? 10.018 -3.697 -0.399 1.00 97.94 115 LYS A CA 1
ATOM 916 C C . LYS A 1 115 ? 9.524 -4.446 0.834 1.00 97.94 115 LYS A C 1
ATOM 918 O O . LYS A 1 115 ? 8.655 -5.303 0.719 1.00 97.94 115 LYS A O 1
ATOM 923 N N . ARG A 1 116 ? 10.050 -4.113 2.015 1.00 98.00 116 ARG A N 1
ATOM 924 C CA . ARG A 1 116 ? 9.611 -4.709 3.283 1.00 98.00 116 ARG A CA 1
ATOM 925 C C . ARG A 1 116 ? 8.134 -4.430 3.552 1.00 98.00 116 ARG A C 1
ATOM 927 O O . ARG A 1 116 ? 7.407 -5.342 3.921 1.00 98.00 116 ARG A O 1
ATOM 934 N N . ASP A 1 117 ? 7.685 -3.205 3.319 1.00 97.81 117 ASP A N 1
ATOM 935 C CA . ASP A 1 117 ? 6.299 -2.805 3.553 1.00 97.81 117 ASP A CA 1
ATOM 936 C C . ASP A 1 117 ? 5.331 -3.534 2.622 1.00 97.81 117 ASP A C 1
ATOM 938 O O . ASP A 1 117 ? 4.282 -3.988 3.075 1.00 97.81 117 ASP A O 1
ATOM 942 N N . LEU A 1 118 ? 5.716 -3.730 1.356 1.00 98.25 118 LEU A N 1
ATOM 943 C CA . LEU A 1 118 ? 4.974 -4.525 0.376 1.00 98.25 118 LEU A CA 1
ATOM 944 C C . LEU A 1 118 ? 4.947 -6.023 0.729 1.00 98.25 118 LEU A C 1
ATOM 946 O O . LEU A 1 118 ? 3.902 -6.663 0.599 1.00 98.25 118 LEU A O 1
ATOM 950 N N . ILE A 1 119 ? 6.062 -6.581 1.216 1.00 98.31 119 ILE A N 1
ATOM 951 C CA . ILE A 1 119 ? 6.129 -7.961 1.730 1.00 98.31 119 ILE A CA 1
ATOM 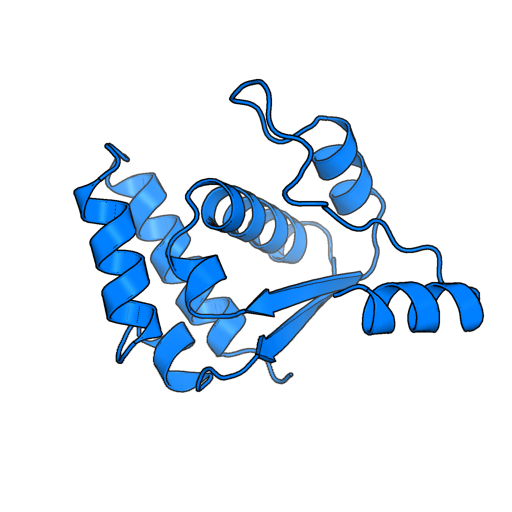952 C C . ILE A 1 119 ? 5.175 -8.142 2.914 1.00 98.31 119 ILE A C 1
ATOM 954 O O . ILE A 1 119 ? 4.433 -9.127 2.971 1.00 98.31 119 ILE A O 1
ATOM 958 N N . ASP A 1 120 ? 5.206 -7.202 3.857 1.00 96.81 120 ASP A N 1
ATOM 959 C CA . ASP A 1 120 ? 4.419 -7.271 5.080 1.00 96.81 120 ASP A CA 1
ATOM 960 C C . ASP A 1 120 ? 2.929 -7.131 4.766 1.00 96.81 120 ASP A C 1
ATOM 962 O O . ASP A 1 120 ? 2.144 -8.005 5.132 1.00 96.81 120 ASP A O 1
ATOM 966 N N . ILE A 1 121 ? 2.536 -6.082 4.033 1.00 97.25 121 ILE A N 1
ATOM 967 C CA . ILE A 1 121 ? 1.127 -5.828 3.716 1.00 97.25 121 ILE A CA 1
ATOM 968 C C . ILE A 1 121 ? 0.538 -6.901 2.790 1.00 97.25 121 ILE A C 1
ATOM 970 O O . ILE A 1 121 ? -0.600 -7.314 2.991 1.00 97.25 121 ILE A O 1
ATOM 974 N N . GLY A 1 122 ? 1.323 -7.428 1.842 1.00 97.00 122 GLY A N 1
ATOM 975 C CA . GLY A 1 122 ? 0.920 -8.552 0.989 1.00 97.00 122 GLY A CA 1
ATOM 976 C C . GLY A 1 122 ? 0.800 -9.886 1.738 1.00 97.00 122 GLY A C 1
ATOM 977 O O . GLY A 1 122 ? 0.303 -10.865 1.186 1.00 97.00 122 GLY A O 1
ATOM 978 N N . GLY A 1 123 ? 1.267 -9.951 2.990 1.00 95.44 123 GLY A N 1
ATOM 979 C CA . GLY A 1 123 ? 1.081 -11.089 3.888 1.00 95.44 123 GLY A CA 1
ATOM 980 C C . GLY A 1 123 ? -0.130 -10.9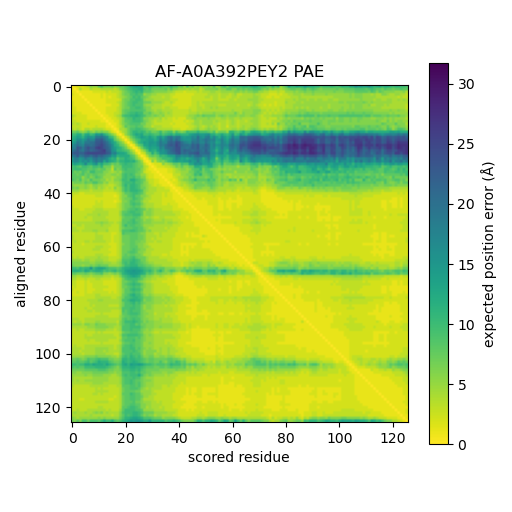79 4.820 1.00 95.44 123 GLY A C 1
ATOM 981 O O . GLY A 1 123 ? -0.434 -11.956 5.505 1.00 95.44 123 GLY A O 1
ATOM 982 N N . ILE A 1 124 ? -0.799 -9.824 4.873 1.00 94.88 124 ILE A N 1
ATOM 983 C CA . ILE A 1 124 ? -1.992 -9.604 5.699 1.00 94.88 124 ILE A CA 1
ATOM 984 C C . ILE A 1 124 ? -3.221 -10.112 4.937 1.00 94.88 124 ILE A C 1
ATOM 986 O O . ILE A 1 124 ? -3.368 -9.863 3.744 1.00 94.88 124 ILE A O 1
ATOM 990 N N . ALA A 1 125 ? -4.115 -10.822 5.629 1.00 91.00 125 ALA A N 1
ATOM 991 C CA . ALA A 1 125 ? -5.388 -11.240 5.050 1.00 91.00 125 ALA A CA 1
ATOM 992 C C . ALA A 1 125 ? -6.287 -10.021 4.780 1.00 91.00 125 ALA A C 1
ATOM 994 O O . ALA A 1 125 ? -6.492 -9.197 5.676 1.00 91.00 125 ALA A O 1
ATOM 995 N N . GLY A 1 126 ? -6.841 -9.938 3.571 1.00 78.69 126 GLY A N 1
ATOM 996 C CA . GLY A 1 126 ? -7.742 -8.878 3.116 1.00 78.69 126 GLY A CA 1
ATOM 997 C C . GLY A 1 126 ? -8.243 -9.127 1.702 1.00 78.69 126 GLY A C 1
ATOM 998 O O . GLY A 1 126 ? -7.849 -10.166 1.124 1.00 78.69 126 GLY A O 1
#

Solvent-accessible surface area (backbone atoms only — not comparable to full-atom values): 7264 Å² total; per-residue (Å²): 112,69,65,64,53,52,51,37,48,74,71,71,40,91,75,86,77,90,56,93,76,78,74,83,71,103,54,85,47,70,68,54,57,51,48,62,74,72,40,64,64,46,79,45,74,42,31,47,67,43,40,48,29,73,63,53,46,56,49,49,48,52,51,51,53,41,29,75,74,69,73,30,44,75,38,44,37,65,50,94,46,57,49,67,25,46,31,67,52,30,68,68,35,15,53,26,33,50,52,34,59,74,74,48,96,72,56,72,64,59,55,50,48,45,52,49,46,34,32,52,52,36,68,50,85,94